Protein AF-A0A0D0GYS2-F1 (afdb_monomer)

InterPro domains:
  IPR038735 MSMEG_1276-like, nucleoside triphosphate pyrophosphohydrolase domain [cd11532] (4-48)

Sequence (49 aa):
MPVYNKLVRDNIPQVIEAAGKTCTTRTLSDEEYRHELRKKAFEELEEYV

pLDDT: mean 90.58, std 5.88, range [68.62, 97.0]

Structure (mmCIF, N/CA/C/O backbone):
data_AF-A0A0D0GYS2-F1
#
_entry.id   AF-A0A0D0GYS2-F1
#
loop_
_atom_site.group_PDB
_atom_site.id
_atom_site.type_symbol
_atom_site.label_atom_id
_atom_site.label_alt_id
_atom_site.label_comp_id
_atom_site.label_asym_id
_atom_site.label_entity_id
_atom_site.label_seq_id
_atom_site.pdbx_PDB_ins_code
_atom_site.Cartn_x
_atom_site.Cartn_y
_atom_site.Cartn_z
_atom_site.occupancy
_atom_site.B_iso_or_equiv
_atom_site.auth_seq_id
_atom_site.auth_comp_id
_atom_site.auth_asym_id
_atom_site.auth_atom_id
_atom_site.pdbx_PDB_model_num
ATOM 1 N N . MET A 1 1 ? 3.691 -10.447 14.605 1.00 68.62 1 MET A N 1
ATOM 2 C CA . MET A 1 1 ? 2.740 -10.078 13.533 1.00 68.62 1 MET A CA 1
ATOM 3 C C . MET A 1 1 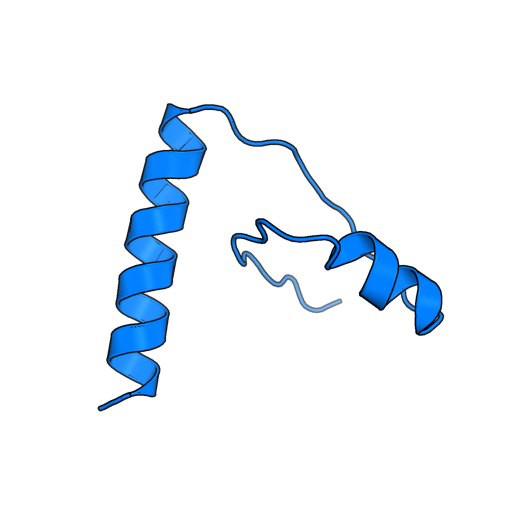? 3.546 -9.762 12.286 1.00 68.62 1 MET A C 1
ATOM 5 O O . MET A 1 1 ? 4.539 -9.056 12.432 1.00 68.62 1 MET A O 1
ATOM 9 N N . PRO A 1 2 ? 3.206 -10.316 11.114 1.00 75.38 2 PRO A N 1
ATOM 10 C CA . PRO A 1 2 ? 3.920 -10.002 9.882 1.00 75.38 2 PRO A CA 1
ATOM 11 C C . PRO A 1 2 ? 3.680 -8.540 9.489 1.00 75.38 2 PRO A C 1
ATOM 13 O O . PRO A 1 2 ? 2.556 -8.046 9.578 1.00 75.38 2 PRO A O 1
ATOM 16 N N . VAL A 1 3 ? 4.745 -7.852 9.083 1.00 78.44 3 VAL A N 1
ATOM 17 C CA . VAL A 1 3 ? 4.678 -6.481 8.570 1.00 78.44 3 VAL A CA 1
ATOM 18 C C . VAL A 1 3 ? 4.817 -6.550 7.058 1.00 78.44 3 VAL A C 1
ATOM 20 O O . VAL A 1 3 ? 5.845 -6.987 6.546 1.00 78.44 3 VAL A O 1
ATOM 23 N N . TYR A 1 4 ? 3.776 -6.125 6.348 1.00 78.25 4 TYR A N 1
ATOM 24 C CA . TYR A 1 4 ? 3.764 -6.074 4.891 1.00 78.25 4 TYR A CA 1
ATOM 25 C C . TYR A 1 4 ? 3.923 -4.619 4.450 1.00 78.25 4 TYR A C 1
ATOM 27 O O . TYR A 1 4 ? 2.958 -3.861 4.426 1.00 78.25 4 TYR A O 1
ATOM 35 N N . ASN A 1 5 ? 5.150 -4.225 4.106 1.00 81.00 5 ASN A N 1
ATOM 36 C CA . ASN A 1 5 ? 5.474 -2.878 3.622 1.00 81.00 5 ASN A CA 1
ATOM 37 C C . ASN A 1 5 ? 5.113 -2.727 2.136 1.00 81.00 5 ASN A C 1
ATOM 39 O O . ASN A 1 5 ? 5.973 -2.419 1.315 1.00 81.00 5 ASN A O 1
ATOM 43 N N . LYS A 1 6 ? 3.859 -3.025 1.783 1.00 83.38 6 LYS A N 1
ATOM 44 C CA . LYS A 1 6 ? 3.378 -2.957 0.402 1.00 83.38 6 LYS A CA 1
ATOM 45 C C . LYS A 1 6 ? 2.694 -1.617 0.157 1.00 83.38 6 LYS A C 1
ATOM 47 O O . LYS A 1 6 ? 1.824 -1.208 0.926 1.00 83.38 6 LYS A O 1
ATOM 52 N N . LEU A 1 7 ? 3.039 -0.969 -0.954 1.00 91.94 7 LEU A N 1
ATOM 53 C CA 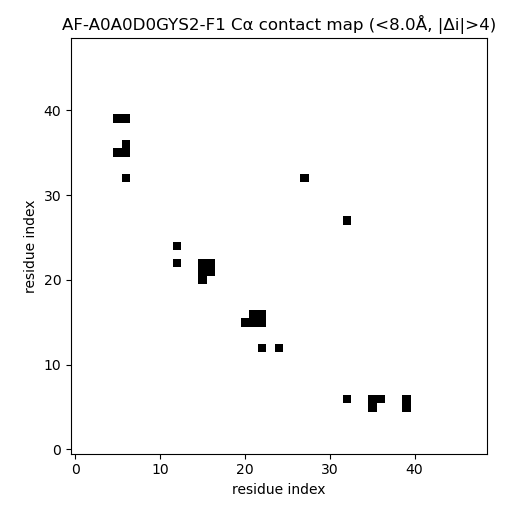. LEU A 1 7 ? 2.272 0.167 -1.450 1.00 91.94 7 LEU A CA 1
ATOM 54 C C . LEU A 1 7 ? 0.894 -0.316 -1.922 1.00 91.94 7 LEU A C 1
ATOM 56 O O . LEU A 1 7 ? 0.792 -1.080 -2.884 1.00 91.94 7 LEU A O 1
ATOM 60 N N . VAL A 1 8 ? -0.160 0.164 -1.264 1.00 88.44 8 VAL A N 1
ATOM 61 C CA . VAL A 1 8 ? -1.560 -0.046 -1.653 1.00 88.44 8 VAL A CA 1
ATOM 62 C C . VAL A 1 8 ? -2.140 1.269 -2.175 1.00 88.44 8 VAL A C 1
ATOM 64 O O . VAL A 1 8 ? -1.935 2.317 -1.569 1.00 88.44 8 VAL A O 1
ATOM 67 N N . ARG A 1 9 ? -2.820 1.226 -3.328 1.00 82.88 9 ARG A N 1
ATOM 68 C CA . ARG A 1 9 ? -3.461 2.401 -3.960 1.00 82.88 9 ARG A CA 1
ATOM 69 C C . ARG A 1 9 ? -4.989 2.318 -3.982 1.00 82.88 9 ARG A C 1
ATOM 71 O O . ARG A 1 9 ? -5.643 3.337 -4.169 1.00 82.88 9 ARG A O 1
ATOM 78 N N . ASP A 1 10 ? -5.527 1.121 -3.767 1.00 86.50 10 ASP A N 1
ATOM 79 C CA . ASP A 1 10 ? -6.957 0.823 -3.819 1.00 86.50 10 ASP A CA 1
ATOM 80 C C . ASP A 1 10 ? -7.549 0.683 -2.409 1.00 86.50 10 ASP A C 1
ATOM 82 O O . ASP A 1 10 ? -6.858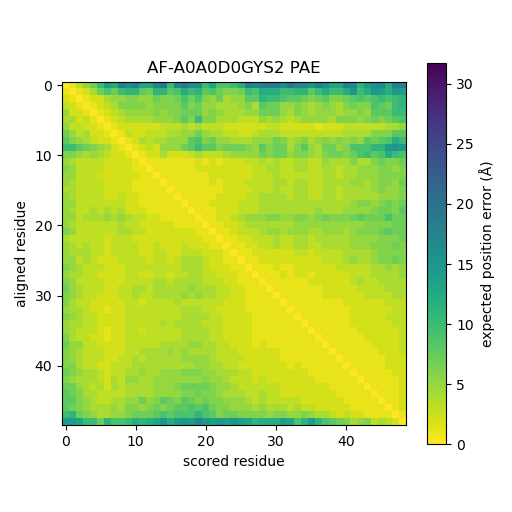 0.844 -1.400 1.00 86.50 10 ASP A O 1
ATOM 86 N N . ASN A 1 11 ? -8.819 0.280 -2.339 1.00 89.75 11 ASN A N 1
ATOM 87 C CA . ASN A 1 11 ? -9.555 0.021 -1.098 1.00 89.75 11 ASN A CA 1
ATOM 88 C C . ASN A 1 11 ? -9.101 -1.260 -0.356 1.00 89.75 11 ASN A C 1
ATOM 90 O O . ASN A 1 11 ? -9.907 -1.960 0.256 1.00 89.75 11 ASN A O 1
ATOM 94 N N . ILE A 1 12 ? -7.814 -1.612 -0.431 1.00 92.12 12 ILE A N 1
ATOM 95 C CA . ILE A 1 12 ? -7.245 -2.788 0.238 1.00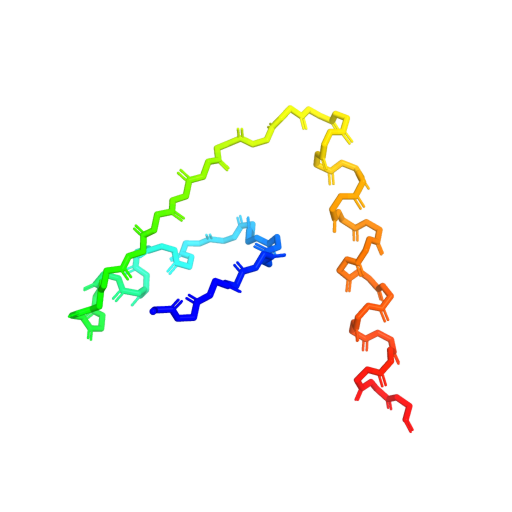 92.12 12 ILE A CA 1
ATOM 96 C C . ILE A 1 12 ? -7.498 -2.768 1.751 1.00 92.12 12 ILE A C 1
ATOM 98 O O . ILE A 1 12 ? -7.897 -3.812 2.267 1.00 92.12 12 ILE A O 1
ATOM 102 N N . PRO A 1 13 ? -7.344 -1.637 2.473 1.00 90.62 13 PRO A N 1
ATOM 103 C CA . PRO A 1 13 ? -7.663 -1.600 3.901 1.00 90.62 13 PRO A CA 1
ATOM 104 C C . PRO A 1 13 ? -9.112 -2.018 4.181 1.00 90.62 13 PRO A C 1
ATOM 106 O O . PRO A 1 13 ? -9.356 -2.851 5.046 1.00 90.62 13 PRO A O 1
ATOM 109 N N . GLN A 1 14 ? -10.062 -1.552 3.367 1.00 93.56 14 GLN A N 1
ATOM 110 C CA . GLN A 1 14 ? -11.480 -1.892 3.488 1.00 93.56 14 GLN A CA 1
ATOM 111 C C . GLN A 1 14 ? -11.748 -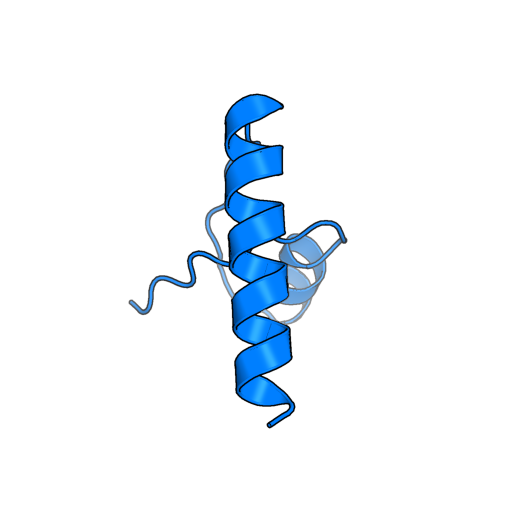3.367 3.171 1.00 93.56 14 GLN A C 1
ATOM 113 O O . GLN A 1 14 ? -12.583 -3.994 3.814 1.00 93.56 14 GLN A O 1
ATOM 118 N N . VAL A 1 15 ? -11.035 -3.949 2.202 1.00 94.25 15 VAL A N 1
ATOM 119 C CA . VAL A 1 15 ? -11.125 -5.390 1.908 1.00 94.25 15 VAL A CA 1
ATOM 120 C C . VAL A 1 15 ? -10.583 -6.226 3.075 1.00 94.25 15 VAL A C 1
ATOM 122 O O . VAL A 1 15 ? -11.173 -7.250 3.418 1.00 94.25 15 VAL A O 1
ATOM 125 N N . ILE A 1 16 ? -9.485 -5.795 3.710 1.00 92.31 16 ILE A N 1
ATOM 126 C CA . ILE A 1 16 ? -8.914 -6.455 4.896 1.00 92.31 16 ILE A CA 1
ATOM 127 C C . ILE A 1 16 ? -9.907 -6.401 6.064 1.00 92.31 16 ILE A C 1
ATOM 129 O O . ILE A 1 16 ? -10.163 -7.432 6.692 1.00 92.31 16 ILE A O 1
ATOM 133 N N . GLU A 1 17 ? -10.501 -5.235 6.313 1.00 94.19 17 GLU A N 1
ATOM 134 C CA . GLU A 1 17 ? -11.526 -5.047 7.344 1.00 94.19 17 GLU A CA 1
ATOM 135 C C . GLU A 1 17 ? -12.774 -5.898 7.070 1.00 94.19 17 GLU A C 1
ATOM 137 O O . GLU A 1 17 ? -13.254 -6.593 7.966 1.00 94.19 17 GLU A O 1
ATOM 142 N N . ALA A 1 18 ? -13.258 -5.932 5.823 1.00 96.06 18 ALA A N 1
ATOM 143 C CA . ALA A 1 18 ? -14.398 -6.759 5.417 1.00 96.06 18 ALA A CA 1
ATOM 144 C C . ALA A 1 18 ? -14.138 -8.267 5.591 1.00 96.06 18 ALA A C 1
ATOM 146 O O . ALA A 1 18 ? -15.071 -9.038 5.810 1.00 96.06 18 ALA A O 1
ATOM 147 N N . ALA A 1 19 ? -12.873 -8.693 5.540 1.00 96.56 19 ALA A N 1
ATOM 148 C CA . ALA A 1 19 ? -12.455 -10.064 5.824 1.00 96.56 19 ALA A CA 1
ATOM 149 C C . ALA A 1 19 ? -12.274 -10.359 7.331 1.00 96.56 19 ALA A C 1
ATOM 151 O O . ALA A 1 19 ? -11.782 -11.433 7.684 1.00 96.56 19 ALA A O 1
ATOM 152 N N . GLY A 1 20 ? -12.626 -9.422 8.222 1.00 96.06 20 GLY A N 1
ATOM 153 C CA . GLY A 1 20 ? -12.503 -9.568 9.676 1.00 96.06 20 GLY A CA 1
ATOM 154 C C . GLY A 1 20 ? -11.065 -9.488 10.194 1.00 96.06 20 GLY A C 1
ATOM 155 O O . GLY A 1 20 ? -10.775 -9.967 11.290 1.00 96.06 20 GLY A O 1
ATOM 156 N N . LYS A 1 21 ? -10.144 -8.928 9.402 1.00 93.81 21 LYS A N 1
ATOM 157 C CA . LYS A 1 21 ? -8.730 -8.760 9.762 1.00 93.81 21 LYS A CA 1
ATOM 158 C C . LYS A 1 21 ? -8.439 -7.301 10.102 1.00 93.81 21 LYS A C 1
ATOM 160 O O . LYS A 1 21 ? -9.172 -6.399 9.714 1.00 93.81 21 LYS A O 1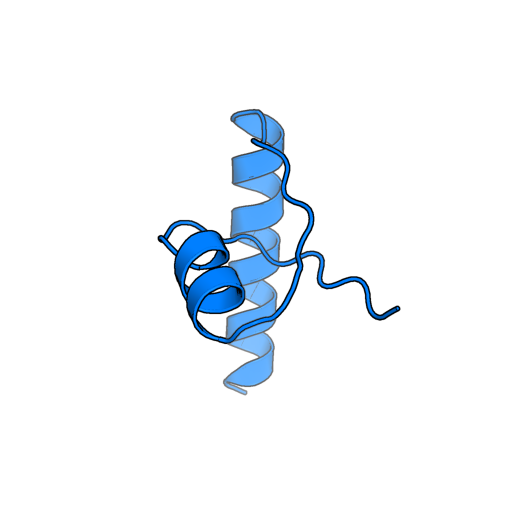
ATOM 165 N N . THR A 1 22 ? -7.337 -7.071 10.808 1.00 90.81 22 THR A N 1
ATOM 166 C CA . THR A 1 22 ? -6.864 -5.728 11.153 1.00 90.81 22 THR A CA 1
ATOM 167 C C . THR A 1 22 ? -5.577 -5.400 10.406 1.00 90.81 22 THR A C 1
ATOM 169 O O . THR A 1 22 ? -4.724 -6.263 10.184 1.00 90.81 22 THR A O 1
ATOM 172 N N . CYS A 1 23 ? -5.426 -4.136 10.018 1.00 91.12 23 CYS A N 1
ATOM 173 C CA . CYS A 1 23 ? -4.193 -3.608 9.450 1.00 91.12 23 CYS A CA 1
ATOM 174 C C . CYS A 1 23 ? -3.954 -2.172 9.910 1.00 91.12 23 CYS A C 1
ATOM 176 O O . CYS A 1 23 ? -4.892 -1.449 10.236 1.00 91.12 23 CYS A O 1
ATOM 178 N N . THR A 1 24 ? -2.691 -1.756 9.882 1.00 90.50 24 THR A N 1
ATOM 179 C CA . THR A 1 24 ? -2.293 -0.368 10.121 1.00 90.50 24 THR A CA 1
ATOM 180 C C . THR A 1 24 ? -1.787 0.224 8.818 1.00 90.50 24 THR A C 1
ATOM 182 O O . THR A 1 24 ? -0.947 -0.378 8.151 1.00 90.50 24 THR A O 1
ATOM 185 N N . THR A 1 25 ? -2.269 1.413 8.472 1.00 89.69 25 THR A N 1
ATOM 186 C CA . THR A 1 25 ? -1.871 2.128 7.256 1.00 89.69 25 THR A CA 1
ATOM 187 C C . THR A 1 25 ? -1.396 3.537 7.573 1.00 89.69 25 THR A C 1
ATOM 189 O O . THR A 1 25 ? -1.835 4.148 8.545 1.00 89.69 25 THR A O 1
ATOM 192 N N . ARG A 1 26 ? -0.530 4.074 6.712 1.00 91.50 26 ARG A N 1
ATOM 193 C CA . ARG A 1 26 ? -0.077 5.466 6.735 1.00 91.50 26 ARG A CA 1
ATOM 194 C C . ARG A 1 26 ? -0.193 6.057 5.3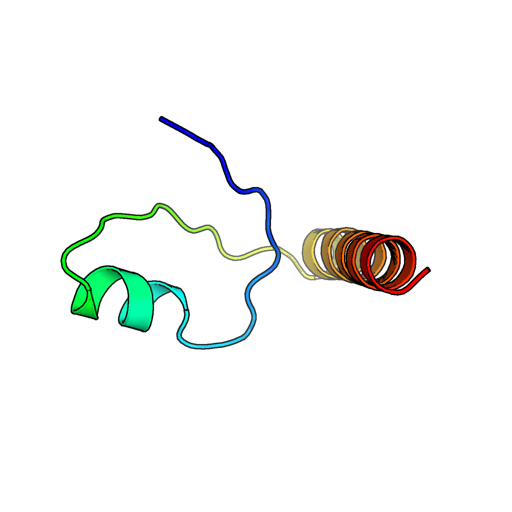3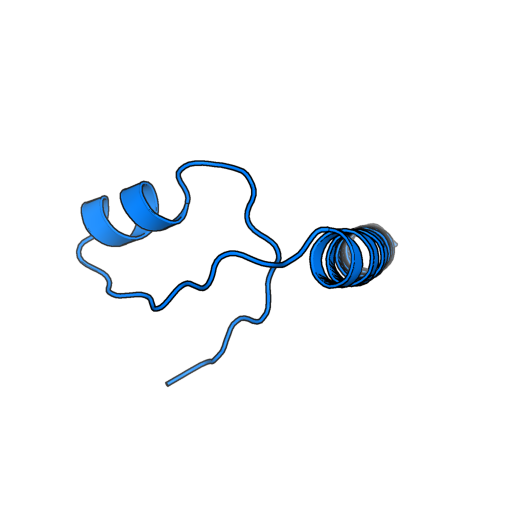6 1.00 91.50 26 ARG A C 1
ATOM 196 O O . ARG A 1 26 ? 0.237 5.426 4.374 1.00 91.50 26 ARG A O 1
ATOM 203 N N . THR A 1 27 ? -0.684 7.288 5.240 1.00 91.62 27 THR A N 1
ATOM 204 C CA . THR A 1 27 ? -0.596 8.075 4.005 1.00 91.62 27 THR A CA 1
ATOM 205 C C . THR A 1 27 ? 0.840 8.552 3.799 1.00 91.62 27 THR A C 1
ATOM 207 O O . THR A 1 27 ? 1.444 9.139 4.701 1.00 91.62 27 THR A O 1
ATOM 210 N N . LEU A 1 28 ? 1.395 8.269 2.624 1.00 93.50 28 LEU A N 1
ATOM 211 C CA . LEU A 1 28 ? 2.750 8.668 2.249 1.00 93.50 28 LEU A CA 1
ATOM 212 C C . LEU A 1 28 ? 2.765 10.104 1.719 1.00 93.50 28 LEU A C 1
ATOM 214 O O . LEU A 1 28 ? 1.791 10.557 1.119 1.00 93.50 28 LEU A O 1
ATOM 218 N N . SER A 1 29 ? 3.887 10.800 1.899 1.00 96.75 29 SER A N 1
ATOM 219 C CA . SER A 1 29 ? 4.178 12.005 1.116 1.00 96.75 29 SER A CA 1
ATOM 220 C C . SER A 1 29 ? 4.459 11.650 -0.349 1.00 96.75 29 SER A C 1
ATOM 222 O O . SER A 1 29 ? 4.766 10.502 -0.669 1.00 96.75 29 SER A O 1
ATOM 224 N N . ASP A 1 30 ? 4.417 12.631 -1.251 1.00 95.81 30 ASP A N 1
ATOM 225 C CA . ASP A 1 30 ? 4.693 12.412 -2.679 1.00 95.81 30 ASP A CA 1
ATOM 226 C C . ASP A 1 30 ? 6.079 11.804 -2.948 1.00 95.81 30 ASP A C 1
ATOM 228 O O . ASP A 1 30 ? 6.257 11.024 -3.886 1.00 95.81 30 ASP A O 1
ATOM 232 N N . GLU A 1 31 ? 7.081 12.173 -2.149 1.00 97.00 31 GLU A N 1
ATOM 233 C CA . GLU A 1 31 ? 8.434 11.631 -2.270 1.00 97.00 31 GLU A CA 1
ATOM 234 C C . GLU A 1 31 ? 8.482 10.158 -1.866 1.00 97.00 31 GLU A C 1
ATOM 236 O O . GLU A 1 31 ? 8.947 9.317 -2.639 1.00 97.00 31 GLU A O 1
ATOM 241 N N . GLU A 1 32 ? 7.928 9.839 -0.697 1.00 94.88 32 GLU A N 1
ATOM 242 C CA . GLU A 1 32 ? 7.830 8.468 -0.196 1.00 94.88 32 GLU A CA 1
ATOM 243 C C . GLU A 1 32 ? 6.983 7.599 -1.130 1.00 94.88 32 GLU A C 1
ATOM 245 O O . GLU A 1 32 ? 7.347 6.464 -1.426 1.00 94.88 32 GLU A O 1
ATOM 250 N N . TYR A 1 33 ? 5.896 8.152 -1.672 1.00 94.19 33 TYR A N 1
ATOM 251 C CA . TYR A 1 33 ? 5.055 7.481 -2.653 1.00 94.19 33 TYR A CA 1
ATOM 252 C C . TYR A 1 33 ? 5.840 7.113 -3.915 1.00 94.19 33 TYR A C 1
ATOM 254 O O . TYR A 1 33 ? 5.780 5.969 -4.359 1.00 94.19 33 TYR A O 1
ATOM 262 N N . ARG A 1 34 ? 6.620 8.045 -4.484 1.00 95.12 34 ARG A N 1
ATOM 263 C CA . ARG A 1 34 ? 7.463 7.756 -5.660 1.00 95.12 34 ARG A CA 1
ATOM 264 C C . ARG A 1 34 ? 8.509 6.682 -5.367 1.00 95.12 34 ARG A C 1
ATOM 266 O O . ARG A 1 34 ? 8.790 5.864 -6.245 1.00 95.12 34 ARG A O 1
ATOM 273 N N . HIS A 1 35 ? 9.085 6.691 -4.167 1.00 95.12 35 HIS A N 1
ATOM 274 C CA . HIS A 1 35 ? 10.054 5.686 -3.743 1.00 95.12 35 HIS A CA 1
ATOM 275 C C . HIS A 1 35 ? 9.416 4.292 -3.647 1.00 95.12 35 HIS A C 1
ATOM 277 O O . HIS A 1 35 ? 9.861 3.363 -4.324 1.00 95.12 35 HIS A O 1
ATOM 283 N N . GLU A 1 36 ? 8.328 4.160 -2.885 1.00 94.50 36 GLU A N 1
ATOM 284 C CA . GLU A 1 36 ? 7.632 2.882 -2.697 1.00 94.50 36 GLU A CA 1
ATOM 285 C C . GLU A 1 36 ? 6.987 2.373 -3.995 1.00 94.50 36 GLU A C 1
ATOM 287 O O . GLU A 1 36 ? 6.932 1.167 -4.228 1.00 94.50 36 GLU A O 1
ATOM 292 N N . LEU A 1 37 ? 6.568 3.269 -4.897 1.00 94.06 37 LEU A N 1
ATOM 293 C CA . LEU A 1 37 ? 6.045 2.890 -6.210 1.00 94.06 37 LEU A CA 1
ATOM 294 C C . LEU A 1 37 ? 7.109 2.205 -7.071 1.00 94.06 37 LEU A C 1
ATOM 296 O O . LEU A 1 37 ? 6.825 1.182 -7.692 1.00 94.06 37 LEU A O 1
ATOM 300 N N . ARG A 1 38 ? 8.337 2.741 -7.100 1.00 94.69 38 ARG A N 1
ATOM 301 C CA . ARG A 1 38 ? 9.454 2.114 -7.826 1.00 94.69 38 ARG A CA 1
ATOM 302 C C . ARG A 1 38 ? 9.796 0.757 -7.232 1.00 94.69 38 ARG A C 1
ATOM 304 O O . ARG A 1 38 ? 9.941 -0.204 -7.976 1.00 94.69 38 ARG A O 1
ATOM 311 N N . LYS A 1 39 ? 9.884 0.675 -5.905 1.00 92.94 39 LYS A N 1
ATOM 312 C CA . LYS A 1 39 ? 10.162 -0.575 -5.194 1.00 92.94 39 LYS A CA 1
ATOM 313 C C . LYS A 1 39 ? 9.124 -1.652 -5.514 1.00 92.94 39 LYS A C 1
ATOM 315 O O . LYS A 1 39 ? 9.505 -2.761 -5.864 1.00 92.94 39 LYS A O 1
ATOM 320 N N . LYS A 1 40 ? 7.833 -1.299 -5.491 1.00 90.69 40 LYS A N 1
ATOM 321 C CA . LYS A 1 40 ? 6.755 -2.216 -5.876 1.00 90.69 40 LYS A CA 1
ATOM 322 C C . LYS A 1 40 ? 6.874 -2.671 -7.332 1.00 90.69 40 LYS A C 1
ATOM 324 O O . LYS A 1 40 ? 6.666 -3.840 -7.607 1.00 90.69 40 LYS A O 1
ATOM 329 N N . ALA A 1 41 ? 7.232 -1.781 -8.258 1.00 92.62 41 ALA A N 1
ATOM 330 C CA . ALA A 1 41 ? 7.422 -2.166 -9.657 1.00 92.62 41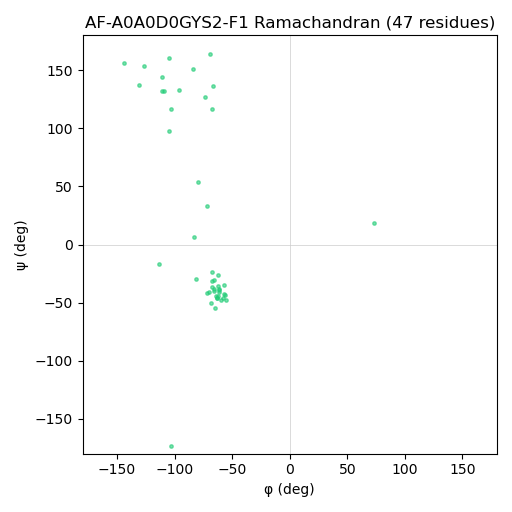 ALA A CA 1
ATOM 331 C C . ALA A 1 41 ? 8.551 -3.199 -9.845 1.00 92.62 41 ALA A C 1
ATOM 333 O O . ALA A 1 41 ? 8.419 -4.081 -10.687 1.00 92.62 41 ALA A O 1
ATOM 334 N N . PHE A 1 42 ? 9.633 -3.110 -9.063 1.00 93.50 42 PHE A N 1
ATOM 335 C CA . PHE A 1 42 ? 10.699 -4.117 -9.077 1.00 93.50 42 PHE A CA 1
ATOM 336 C C . PHE A 1 42 ? 10.274 -5.442 -8.426 1.00 93.50 42 PHE A C 1
ATOM 338 O O . PHE A 1 42 ? 10.562 -6.480 -9.006 1.00 93.50 42 PHE A O 1
ATOM 345 N N . GLU A 1 43 ? 9.551 -5.419 -7.297 1.00 90.31 43 GLU A N 1
ATOM 346 C CA . GLU A 1 43 ? 8.997 -6.635 -6.658 1.00 90.31 43 GLU A CA 1
ATOM 347 C C . GLU A 1 43 ? 8.125 -7.429 -7.646 1.00 90.31 43 GLU A C 1
ATOM 349 O O . GLU A 1 43 ? 8.326 -8.622 -7.828 1.00 90.31 43 GLU A O 1
ATOM 354 N N . GLU A 1 44 ? 7.218 -6.758 -8.360 1.00 89.38 44 GLU A N 1
ATOM 355 C CA . GLU A 1 44 ? 6.335 -7.405 -9.346 1.00 89.38 44 GLU A CA 1
ATOM 356 C C . GLU A 1 44 ? 7.106 -7.933 -10.569 1.00 89.38 44 GLU A C 1
ATOM 358 O O . GLU A 1 44 ? 6.718 -8.933 -11.169 1.00 89.38 44 GLU A O 1
ATOM 363 N N . LEU A 1 45 ? 8.201 -7.267 -10.957 1.00 94.19 45 LEU A N 1
ATOM 364 C CA . LEU A 1 45 ? 9.069 -7.745 -12.033 1.00 94.19 45 LEU A CA 1
ATOM 365 C C . LEU A 1 45 ? 9.840 -8.999 -11.607 1.00 94.19 45 LEU A C 1
ATOM 367 O O . LEU A 1 45 ? 9.970 -9.919 -12.406 1.00 94.19 45 LEU A O 1
ATOM 371 N N . GLU A 1 46 ? 10.341 -9.040 -10.372 1.00 93.44 46 GLU A N 1
ATOM 372 C CA . GLU A 1 46 ? 10.999 -10.223 -9.809 1.00 93.44 46 GLU A CA 1
ATOM 373 C C . GLU A 1 46 ? 10.027 -11.396 -9.649 1.00 93.44 46 GLU A C 1
ATOM 375 O O . GLU A 1 46 ? 10.407 -12.523 -9.933 1.00 93.44 46 GLU A O 1
ATOM 380 N N . GLU A 1 47 ? 8.773 -11.148 -9.251 1.00 90.62 47 GLU A N 1
ATOM 381 C CA . GLU A 1 47 ? 7.734 -12.188 -9.179 1.00 90.62 47 GLU A CA 1
ATOM 382 C C . GLU A 1 47 ? 7.324 -12.727 -10.563 1.00 90.62 47 GLU A C 1
ATOM 384 O O . GLU A 1 47 ? 6.805 -13.840 -10.662 1.00 90.62 47 GLU A O 1
ATOM 389 N N . TYR A 1 48 ? 7.531 -11.949 -11.630 1.00 91.06 48 TYR A N 1
ATOM 390 C CA . TYR A 1 48 ? 7.200 -12.347 -13.000 1.00 91.06 48 TYR A CA 1
ATOM 391 C C . TYR A 1 48 ? 8.259 -13.250 -13.662 1.00 91.06 48 TYR A C 1
ATOM 393 O O . TYR A 1 48 ? 7.904 -14.035 -14.545 1.00 91.06 48 TYR A O 1
ATOM 401 N N . VAL A 1 49 ? 9.539 -13.111 -13.291 1.00 84.81 49 VAL A N 1
ATOM 402 C CA . VAL A 1 49 ? 10.690 -13.826 -13.894 1.00 84.81 49 VAL A CA 1
ATOM 403 C C . VAL A 1 49 ? 10.864 -15.218 -13.293 1.00 84.81 49 VAL A C 1
ATOM 405 O O . VAL A 1 49 ? 11.107 -16.152 -14.092 1.00 84.81 49 VAL A O 1
#

Organism: NCBI:txid265546

Radius of gyration: 12.44 Å; Cα contacts (8 Å, |Δi|>4): 14; chains: 1; bounding box: 25×26×27 Å

Mean predicted aligned error: 3.9 Å

Solvent-accessible surface area (backbone atoms only — not comparable to full-atom values): 3333 Å² total; per-residue (Å²): 131,92,83,79,93,67,83,77,91,67,69,56,70,58,54,40,45,75,70,76,46,88,85,88,86,77,90,68,54,75,66,56,43,55,51,43,50,52,52,50,55,50,54,57,49,62,74,70,109

Secondary structure (DSSP, 8-state):
---------SSHHHHHHHTT------PPPHHHHHHHHHHHHHHHHHHH-

Foldseek 3Di:
DDDDPADDDDCVQVVCVVVVHHDDDDDDDPVVNVVRVVVNVVVVVVVVD